Protein AF-A0A0C2D2D5-F1 (afdb_monomer)

Sequence (66 aa):
MESSTCLAFNVVGGSLADRAGLRNGDILDQLEGLGNLDINAVDRLLVTSRDKIELVVHRHVTNGVP

Nearest PDB structures (foldseek):
  4pqw-assembly1_A  TM=7.157E-01  e=3.092E-02  Homo sapiens
  1gq5-assembly1_A  TM=7.873E-01  e=6.367E-02  Homo sapiens
  8f0a-assembly1_D  TM=7.849E-01  e=1.944E-01  Escherichia coli K-12
  8w69-assembly1_E  TM=8.223E-01  e=2.529E-01  Escherichia coli
  8kic-assembly1_D  TM=7.894E-01  e=2.529E-01  Escherichia coli

pLDDT: mean 74.0, std 12.17, range [41.19, 87.25]

Radius of gyration: 13.09 Å; Cα contacts (8 Å, |Δi|>4): 78; chains: 1; bounding box: 34×20×37 Å

Solvent-accessible surface area (backbone atoms only — not comparable to full-atom values): 4276 Å² total; per-residue (Å²): 134,80,81,72,48,69,54,73,50,85,55,52,88,88,36,73,51,35,75,72,66,53,50,71,67,34,29,45,55,30,49,76,87,40,60,80,56,44,71,72,57,49,52,51,50,59,72,69,47,86,86,71,83,55,72,43,66,49,69,74,76,75,75,75,79,130

Foldseek 3Di:
DQPQPWDFDDDDPPDPCVVVVHDGQWTWQDKPNDGPDDVVNVVVVVVVDDDDIDTDTDHDPPPPPD

Mean predicted aligned error: 8.68 Å

Organism: NCBI:txid51022

Secondary structure (DSSP, 8-state):
-------B----TTSHHHHTT--TTEEEEEETTB-S--HHHHHHHHHH--S---EEEEE-------

Structure (mmCIF, N/CA/C/O backbone):
data_AF-A0A0C2D2D5-F1
#
_entry.id   AF-A0A0C2D2D5-F1
#
loop_
_atom_site.group_PDB
_atom_site.id
_atom_site.type_symbol
_atom_site.label_atom_id
_atom_site.label_alt_id
_atom_site.label_comp_id
_atom_site.label_asym_id
_atom_site.label_entity_id
_atom_site.label_seq_id
_atom_site.pdbx_PDB_ins_code
_atom_site.Cartn_x
_atom_site.Cartn_y
_atom_site.Cartn_z
_atom_site.occupancy
_atom_site.B_iso_or_equiv
_atom_site.auth_seq_id
_atom_site.auth_comp_id
_atom_site.auth_asym_id
_atom_site.auth_atom_id
_atom_site.pdbx_PDB_model_num
ATOM 1 N N . MET A 1 1 ? 21.540 12.386 8.117 1.00 44.34 1 MET A N 1
ATOM 2 C CA . MET A 1 1 ? 21.165 11.302 7.191 1.00 44.34 1 MET A CA 1
ATOM 3 C C . MET A 1 1 ? 19.954 10.659 7.832 1.00 44.34 1 MET A C 1
ATOM 5 O O . MET A 1 1 ? 20.102 9.783 8.670 1.00 44.34 1 MET A O 1
ATOM 9 N N . GLU A 1 2 ? 18.790 11.269 7.629 1.00 43.28 2 GLU A N 1
ATOM 10 C CA . GLU A 1 2 ? 17.547 10.780 8.224 1.00 43.28 2 GLU A CA 1
ATOM 11 C C . GLU A 1 2 ? 17.149 9.535 7.433 1.00 43.28 2 GLU A C 1
ATOM 13 O O . GLU A 1 2 ? 17.025 9.592 6.210 1.00 43.28 2 GLU A O 1
ATOM 18 N N . SER A 1 3 ? 17.084 8.385 8.107 1.00 41.19 3 SER A N 1
ATOM 19 C CA . SER A 1 3 ? 16.602 7.142 7.508 1.00 41.19 3 SER A CA 1
ATOM 20 C C . SER A 1 3 ? 15.117 7.304 7.212 1.00 41.19 3 SER A C 1
ATOM 22 O O . SER A 1 3 ? 14.283 6.993 8.054 1.00 41.19 3 SER A O 1
ATOM 24 N N . SER A 1 4 ? 14.776 7.794 6.023 1.00 52.97 4 SER A N 1
ATOM 25 C CA . SER A 1 4 ? 13.430 7.638 5.483 1.00 52.97 4 SER A CA 1
ATOM 26 C C . SER A 1 4 ? 13.170 6.138 5.359 1.00 52.97 4 SER A C 1
ATOM 28 O O . SER A 1 4 ? 13.788 5.465 4.529 1.00 52.97 4 SER A O 1
ATOM 30 N N . THR A 1 5 ? 12.332 5.584 6.235 1.00 51.28 5 THR A N 1
ATOM 31 C CA . THR A 1 5 ? 11.931 4.176 6.186 1.00 51.28 5 THR A CA 1
ATOM 32 C C . THR A 1 5 ? 11.249 3.908 4.849 1.00 51.28 5 THR A C 1
ATOM 34 O O . THR A 1 5 ? 10.092 4.245 4.628 1.00 51.28 5 THR A O 1
ATOM 37 N N . CYS A 1 6 ? 12.005 3.325 3.929 1.00 53.41 6 CYS A N 1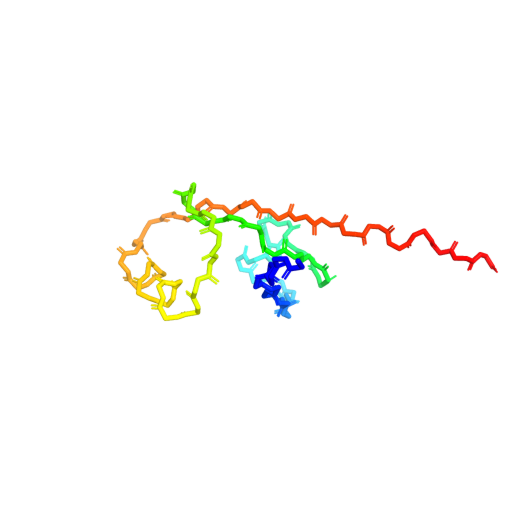
ATOM 38 C CA . CYS A 1 6 ? 11.600 3.102 2.555 1.00 53.41 6 CYS A CA 1
ATOM 39 C C . CYS A 1 6 ? 10.895 1.742 2.473 1.00 53.41 6 CYS A C 1
ATOM 41 O O . CYS A 1 6 ? 11.542 0.701 2.350 1.00 53.41 6 CYS A O 1
ATOM 43 N N . LEU A 1 7 ? 9.568 1.724 2.618 1.00 62.28 7 LEU A N 1
ATOM 44 C CA . LEU A 1 7 ? 8.780 0.508 2.414 1.00 62.28 7 LEU A CA 1
ATOM 45 C C . LEU A 1 7 ? 8.598 0.288 0.909 1.00 62.28 7 LEU A C 1
ATOM 47 O O . LEU A 1 7 ? 7.832 0.996 0.260 1.00 62.28 7 LEU A O 1
ATOM 51 N N . ALA A 1 8 ? 9.328 -0.682 0.359 1.00 58.50 8 ALA A N 1
ATOM 52 C CA . ALA A 1 8 ? 9.174 -1.114 -1.024 1.00 58.50 8 ALA A CA 1
ATOM 53 C C . ALA A 1 8 ? 8.050 -2.154 -1.119 1.00 58.50 8 ALA A C 1
ATOM 55 O O . ALA A 1 8 ? 8.146 -3.244 -0.551 1.00 58.50 8 ALA A O 1
ATOM 56 N N . PHE A 1 9 ? 6.987 -1.827 -1.851 1.00 72.62 9 PHE A N 1
ATOM 57 C CA . PHE A 1 9 ? 5.868 -2.741 -2.068 1.00 72.62 9 PHE A CA 1
ATOM 58 C C . PHE A 1 9 ? 6.053 -3.565 -3.340 1.00 72.62 9 PHE A C 1
ATOM 60 O O . PHE A 1 9 ? 6.432 -3.038 -4.386 1.00 72.62 9 PHE A O 1
ATOM 67 N N . ASN A 1 10 ? 5.710 -4.853 -3.256 1.00 79.00 10 ASN A N 1
ATOM 68 C CA . ASN A 1 10 ? 5.410 -5.656 -4.434 1.00 79.00 10 ASN A CA 1
ATOM 69 C C . ASN A 1 10 ? 3.909 -5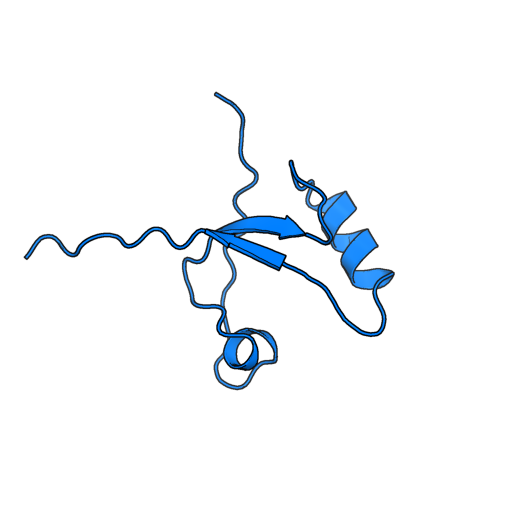.542 -4.729 1.00 79.00 10 ASN A C 1
ATOM 71 O O . ASN A 1 10 ? 3.079 -6.108 -4.015 1.00 79.00 10 ASN A O 1
ATOM 75 N N . VAL A 1 11 ? 3.561 -4.793 -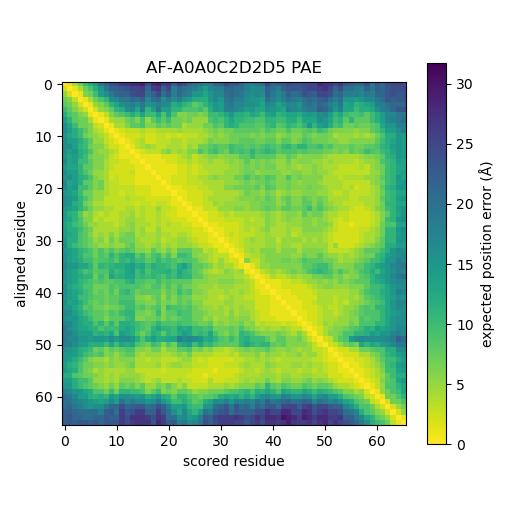5.769 1.00 80.81 11 VAL A N 1
ATOM 76 C CA . VAL A 1 11 ? 2.189 -4.617 -6.235 1.00 80.81 11 VAL A CA 1
ATOM 77 C C . VAL A 1 11 ? 1.809 -5.807 -7.106 1.00 80.81 11 VAL A C 1
ATOM 79 O O . VAL A 1 11 ? 2.338 -6.007 -8.200 1.00 80.81 11 VAL A O 1
ATOM 82 N N . VAL A 1 12 ? 0.864 -6.605 -6.613 1.00 84.62 12 VAL A N 1
ATOM 83 C CA . VAL A 1 12 ? 0.284 -7.724 -7.362 1.00 84.62 12 VAL A CA 1
ATOM 84 C C . VAL A 1 12 ? -0.789 -7.185 -8.310 1.00 84.62 12 VAL A C 1
ATOM 86 O O . VAL A 1 12 ? -1.694 -6.472 -7.871 1.00 84.62 12 VAL A O 1
ATOM 89 N N . GLY A 1 13 ? -0.716 -7.533 -9.596 1.00 83.12 13 GLY A N 1
ATOM 90 C CA . GLY A 1 13 ? -1.713 -7.117 -10.588 1.00 83.12 13 GLY A CA 1
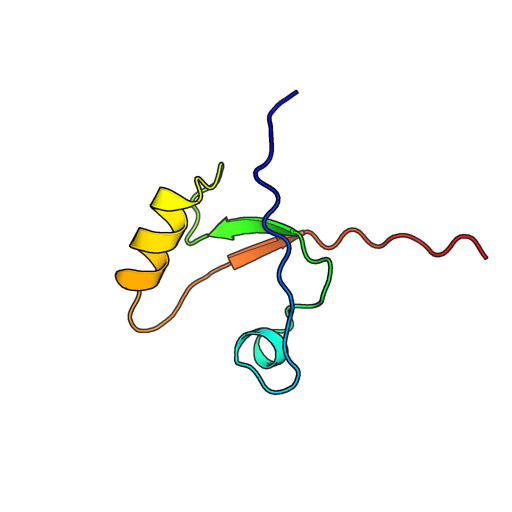ATOM 91 C C . GLY A 1 13 ? -3.130 -7.558 -10.201 1.00 83.12 13 GLY A C 1
ATOM 92 O O . GLY A 1 13 ? -3.343 -8.697 -9.786 1.00 83.12 13 GLY A O 1
ATOM 93 N N . GLY A 1 14 ? -4.096 -6.646 -10.295 1.00 83.00 14 GLY A N 1
ATOM 94 C CA . GLY A 1 14 ? -5.485 -6.856 -9.877 1.00 83.00 14 GLY A CA 1
ATOM 95 C C . GLY A 1 14 ? -5.757 -6.668 -8.378 1.00 83.00 14 GLY A C 1
ATOM 96 O O . GLY A 1 14 ? -6.921 -6.728 -7.974 1.00 83.00 14 GLY A O 1
ATOM 97 N N . SER A 1 15 ? -4.729 -6.413 -7.559 1.00 83.38 15 SER A N 1
ATOM 98 C CA . SER A 1 15 ? -4.885 -6.081 -6.136 1.00 83.38 15 SER A CA 1
ATOM 99 C C . SER A 1 15 ? -5.488 -4.686 -5.922 1.00 83.38 15 SER A C 1
ATOM 101 O O . SER A 1 15 ? -5.569 -3.866 -6.838 1.00 83.38 15 SER A O 1
ATOM 103 N N . LEU A 1 16 ? -5.888 -4.387 -4.681 1.00 82.88 16 LEU A N 1
ATOM 104 C CA . LEU A 1 16 ? -6.324 -3.038 -4.303 1.00 82.88 16 LEU A CA 1
ATOM 105 C C . LEU A 1 16 ? -5.220 -1.997 -4.532 1.00 82.88 16 LEU A C 1
ATOM 107 O O . LEU A 1 16 ? -5.525 -0.886 -4.946 1.00 82.88 16 LEU A O 1
ATOM 111 N N . ALA A 1 17 ? -3.953 -2.373 -4.334 1.00 82.81 17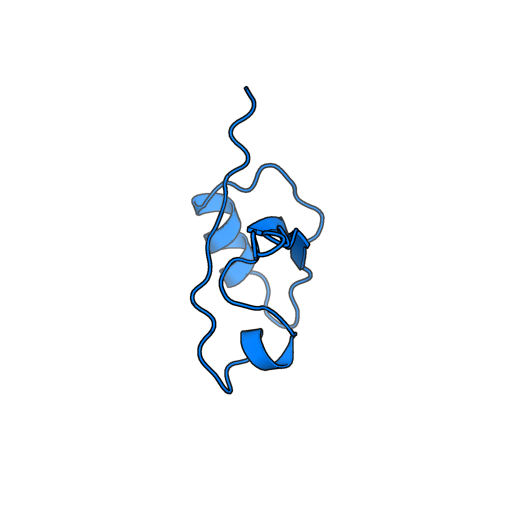 ALA A N 1
ATOM 112 C CA . ALA A 1 17 ? -2.813 -1.493 -4.566 1.00 82.81 17 ALA A CA 1
ATOM 113 C C . ALA A 1 17 ? -2.656 -1.129 -6.053 1.00 82.81 17 ALA A C 1
ATOM 115 O O . ALA A 1 17 ? -2.483 0.042 -6.381 1.00 82.81 17 ALA A O 1
ATOM 116 N N . ASP A 1 18 ? -2.804 -2.107 -6.951 1.00 85.50 18 ASP A N 1
ATOM 117 C CA . ASP A 1 18 ? -2.773 -1.884 -8.404 1.00 85.50 18 ASP A CA 1
ATOM 118 C C . ASP A 1 18 ? -3.918 -0.959 -8.850 1.00 85.50 18 ASP A C 1
ATOM 120 O O . ASP A 1 18 ? -3.714 0.021 -9.565 1.00 85.50 18 ASP A O 1
ATOM 124 N N . ARG A 1 19 ? -5.128 -1.188 -8.321 1.00 87.25 19 ARG A N 1
ATOM 125 C CA . ARG A 1 19 ? -6.298 -0.327 -8.580 1.00 87.25 19 ARG A CA 1
ATOM 126 C C . ARG A 1 19 ? -6.161 1.075 -7.989 1.00 87.25 19 ARG A C 1
ATOM 128 O O . ARG A 1 19 ? -6.714 2.015 -8.551 1.00 87.25 19 ARG A O 1
ATOM 135 N N . ALA A 1 20 ? -5.429 1.216 -6.886 1.00 84.19 20 ALA A N 1
ATOM 136 C CA . ALA A 1 20 ? -5.073 2.505 -6.301 1.00 84.19 20 ALA A CA 1
ATOM 137 C C . ALA A 1 20 ? -3.972 3.235 -7.097 1.00 84.19 20 ALA A C 1
ATOM 139 O O . ALA A 1 20 ? -3.693 4.400 -6.826 1.00 84.19 20 ALA A O 1
ATOM 140 N N . GLY A 1 21 ? -3.355 2.581 -8.089 1.00 86.44 21 GLY A N 1
ATOM 141 C CA . GLY A 1 21 ? -2.311 3.164 -8.931 1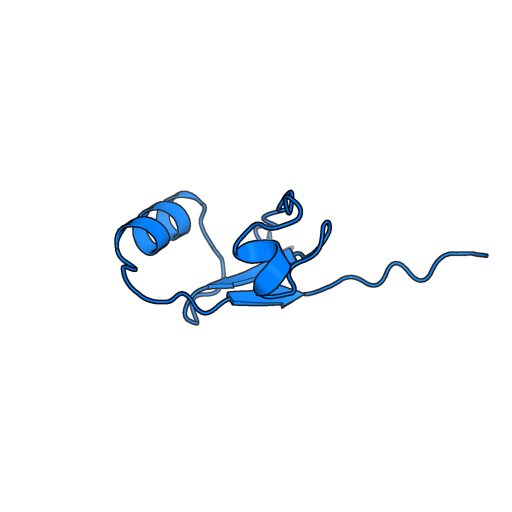.00 86.44 21 GLY A CA 1
ATOM 142 C C . GLY A 1 21 ? -0.898 3.072 -8.348 1.00 86.44 21 GLY A C 1
ATOM 143 O O . GLY A 1 21 ? 0.022 3.697 -8.897 1.00 86.44 21 GLY A O 1
ATOM 144 N N . LEU A 1 22 ? -0.717 2.290 -7.275 1.00 85.31 22 LEU A N 1
ATOM 145 C CA . LEU A 1 22 ? 0.603 1.935 -6.760 1.00 85.31 22 LEU A CA 1
ATOM 146 C C . LEU A 1 22 ? 1.339 1.093 -7.799 1.00 85.31 22 LEU A C 1
ATOM 148 O O . LEU A 1 22 ? 0.758 0.265 -8.499 1.00 85.31 22 LEU A O 1
ATOM 152 N N . ARG A 1 23 ? 2.645 1.298 -7.891 1.00 84.06 23 ARG A N 1
ATOM 153 C CA . ARG A 1 23 ? 3.535 0.566 -8.785 1.00 84.06 23 ARG A CA 1
ATOM 154 C C . ARG A 1 23 ? 4.735 0.042 -8.018 1.00 84.06 23 ARG A C 1
ATOM 156 O O . ARG A 1 23 ? 5.152 0.599 -7.007 1.00 84.06 23 ARG A O 1
ATOM 163 N N . ASN A 1 24 ? 5.319 -1.025 -8.550 1.00 82.19 24 ASN A N 1
ATOM 164 C CA . ASN A 1 24 ? 6.586 -1.538 -8.048 1.00 82.19 24 ASN A CA 1
ATOM 165 C C . ASN A 1 24 ? 7.657 -0.443 -8.113 1.00 82.19 24 ASN A C 1
ATOM 167 O O . ASN A 1 24 ? 7.859 0.163 -9.165 1.00 82.19 24 ASN A O 1
ATOM 171 N N . GLY A 1 25 ? 8.328 -0.211 -6.985 1.00 79.19 25 GLY A N 1
ATOM 172 C CA . GLY A 1 25 ? 9.325 0.851 -6.836 1.00 79.19 25 GLY A CA 1
ATOM 173 C C . GLY A 1 25 ? 8.778 2.186 -6.324 1.00 79.19 25 GLY A C 1
ATOM 174 O O . GLY A 1 25 ? 9.564 3.116 -6.152 1.00 79.19 25 GLY A O 1
ATOM 175 N N . ASP A 1 26 ? 7.475 2.294 -6.050 1.00 82.69 26 ASP A N 1
ATOM 176 C CA . ASP A 1 26 ? 6.952 3.411 -5.261 1.00 82.69 26 ASP A CA 1
ATOM 177 C C . ASP A 1 26 ? 7.464 3.327 -3.818 1.00 82.69 26 ASP A C 1
ATOM 179 O O . ASP A 1 26 ? 7.470 2.257 -3.205 1.00 82.69 26 ASP A O 1
ATOM 183 N N . ILE A 1 27 ? 7.894 4.473 -3.290 1.00 80.69 27 ILE A N 1
ATOM 184 C CA . ILE A 1 27 ? 8.410 4.618 -1.930 1.00 80.69 27 ILE A CA 1
ATOM 185 C C . ILE A 1 27 ? 7.333 5.275 -1.077 1.00 80.69 27 ILE A C 1
ATOM 187 O O . ILE A 1 27 ? 6.860 6.354 -1.427 1.00 80.69 27 ILE A O 1
ATOM 191 N N . LEU A 1 28 ? 6.954 4.660 0.042 1.00 78.88 28 LEU A N 1
ATOM 192 C CA . LEU A 1 28 ? 6.034 5.290 0.989 1.00 78.88 28 LEU A CA 1
ATOM 193 C C . LEU A 1 28 ? 6.743 6.375 1.802 1.00 78.88 28 LEU A C 1
ATOM 195 O O . LEU A 1 28 ? 7.741 6.089 2.457 1.00 78.88 28 LEU A O 1
ATOM 199 N N . ASP A 1 29 ? 6.200 7.589 1.788 1.00 80.31 29 ASP A N 1
ATOM 200 C CA . ASP A 1 29 ? 6.696 8.716 2.587 1.00 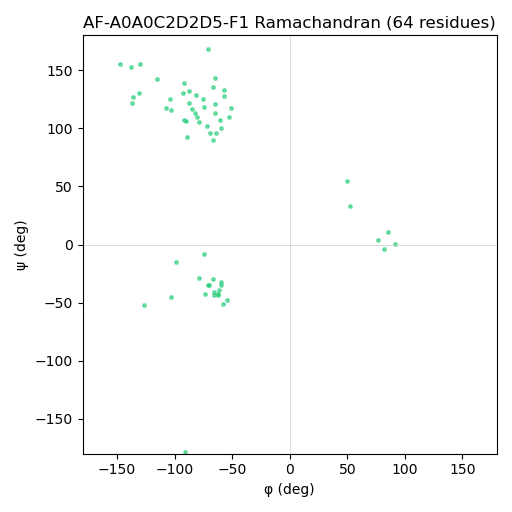80.31 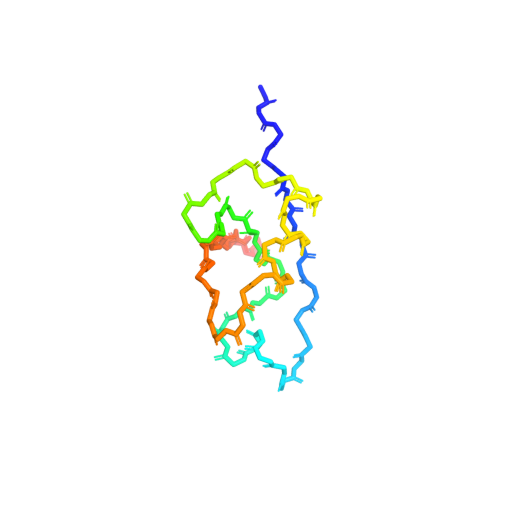29 ASP A CA 1
ATOM 201 C C . ASP A 1 29 ? 5.801 8.968 3.805 1.00 80.31 29 ASP A C 1
ATOM 203 O O . ASP A 1 29 ? 6.290 9.101 4.929 1.00 80.31 29 ASP A O 1
ATOM 207 N N . GLN A 1 30 ? 4.479 8.958 3.599 1.00 83.88 30 GLN A N 1
ATOM 208 C CA . GLN A 1 30 ? 3.496 9.177 4.663 1.00 83.88 30 GLN A CA 1
ATOM 209 C C . GLN A 1 30 ? 2.304 8.228 4.559 1.00 83.88 30 GLN A C 1
ATOM 211 O O . GLN A 1 30 ? 1.920 7.787 3.474 1.00 83.88 30 GLN A O 1
ATOM 216 N N . LEU A 1 31 ? 1.687 7.960 5.708 1.00 83.31 31 LEU A N 1
ATOM 217 C CA . LEU A 1 31 ? 0.485 7.142 5.844 1.00 83.31 31 LEU A CA 1
ATOM 218 C C . LEU A 1 31 ? -0.474 7.835 6.819 1.00 83.31 31 LEU A C 1
ATOM 220 O O . LEU A 1 31 ? -0.087 8.124 7.946 1.00 83.31 31 LEU A O 1
ATOM 224 N N . GLU A 1 32 ? -1.696 8.148 6.379 1.00 82.69 32 GLU A N 1
ATOM 225 C CA . GLU A 1 32 ? -2.697 8.920 7.144 1.00 82.69 32 GLU A CA 1
ATOM 226 C C . GLU A 1 32 ? -2.151 10.265 7.684 1.00 82.69 32 GLU A C 1
ATOM 228 O O . GLU A 1 32 ? -2.501 10.717 8.773 1.00 82.69 32 GLU A O 1
ATOM 233 N N . GLY A 1 33 ? -1.232 10.901 6.946 1.00 80.19 33 GLY A N 1
ATOM 234 C CA . GLY A 1 33 ? -0.558 12.139 7.366 1.00 80.19 33 GLY A CA 1
ATOM 235 C C . GLY A 1 33 ? 0.545 1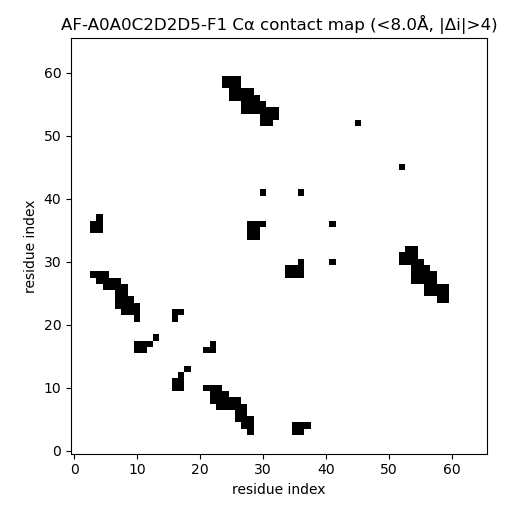1.954 8.418 1.00 80.19 33 GLY A C 1
ATOM 236 O O . GLY A 1 33 ? 1.131 12.938 8.870 1.00 80.19 33 GLY A O 1
ATOM 237 N N . LEU A 1 34 ? 0.860 10.713 8.803 1.00 78.88 34 LEU A N 1
ATOM 238 C CA . LEU A 1 34 ? 2.013 10.387 9.638 1.00 78.88 34 LEU A CA 1
ATOM 239 C C . LEU A 1 34 ? 3.243 10.175 8.751 1.00 78.88 34 LEU A C 1
ATOM 241 O O . LEU A 1 34 ? 3.236 9.315 7.872 1.00 78.88 34 LEU A O 1
ATOM 245 N N . GLY A 1 35 ? 4.296 10.957 8.986 1.00 73.69 35 GLY A N 1
ATOM 246 C CA . GLY A 1 35 ? 5.631 10.730 8.424 1.00 73.69 35 GLY A CA 1
ATOM 247 C C . GLY A 1 35 ? 6.505 9.867 9.338 1.00 73.69 35 GLY A C 1
ATOM 248 O O . GLY A 1 35 ? 6.067 9.448 10.410 1.00 73.69 35 GLY A O 1
ATOM 249 N N . ASN A 1 36 ? 7.756 9.628 8.925 1.00 70.88 36 ASN A N 1
ATOM 250 C CA . ASN A 1 36 ? 8.740 8.823 9.665 1.00 70.88 36 ASN A CA 1
ATOM 251 C C . ASN A 1 36 ? 8.165 7.463 10.102 1.00 70.88 36 ASN A C 1
ATOM 253 O O . ASN A 1 36 ? 8.112 7.117 11.283 1.00 70.88 36 ASN A O 1
ATOM 257 N N . LEU A 1 37 ? 7.655 6.737 9.111 1.00 71.50 37 LEU A N 1
ATOM 258 C CA . LEU A 1 37 ? 6.876 5.528 9.307 1.00 71.50 37 LEU A CA 1
ATOM 259 C C . LEU A 1 37 ? 7.721 4.419 9.934 1.00 71.50 37 LEU A C 1
ATOM 261 O O . LEU A 1 37 ? 8.643 3.881 9.323 1.00 71.50 37 LEU A O 1
ATOM 265 N N . ASP A 1 38 ? 7.374 4.056 11.163 1.00 74.31 38 ASP A N 1
ATOM 266 C CA . ASP A 1 38 ? 7.916 2.894 11.855 1.00 74.31 38 ASP A CA 1
ATOM 267 C C . ASP A 1 38 ? 7.082 1.664 11.493 1.00 74.31 38 ASP A C 1
ATOM 269 O O . ASP A 1 38 ? 5.853 1.705 11.575 1.00 74.31 38 ASP A O 1
ATOM 273 N N . ILE A 1 39 ? 7.709 0.545 11.124 1.00 73.12 39 ILE A N 1
ATOM 274 C CA . ILE A 1 39 ? 6.973 -0.619 10.596 1.00 73.12 39 ILE A CA 1
ATOM 275 C C . ILE A 1 39 ? 5.945 -1.174 11.598 1.00 73.12 39 ILE A C 1
ATOM 277 O O . ILE A 1 39 ? 4.864 -1.608 11.213 1.00 73.12 39 ILE A O 1
ATOM 281 N N . ASN A 1 40 ? 6.244 -1.071 12.897 1.00 78.75 40 ASN A N 1
ATOM 282 C CA . ASN A 1 40 ? 5.337 -1.450 13.983 1.00 78.75 40 ASN A CA 1
ATOM 283 C C . ASN A 1 40 ? 4.146 -0.490 14.121 1.00 78.75 40 ASN A C 1
ATOM 285 O O . ASN A 1 40 ? 3.052 -0.904 14.502 1.00 78.75 40 ASN A O 1
ATOM 289 N N . ALA A 1 41 ? 4.361 0.801 13.858 1.00 74.31 41 ALA A N 1
ATOM 290 C CA . ALA A 1 41 ? 3.301 1.801 13.885 1.00 74.31 41 ALA A CA 1
ATOM 291 C C . ALA A 1 41 ? 2.394 1.651 12.659 1.00 74.31 41 ALA A C 1
ATOM 293 O O . ALA A 1 41 ? 1.175 1.667 12.802 1.00 74.31 41 ALA A O 1
ATOM 294 N N . VAL A 1 42 ? 2.993 1.420 11.486 1.00 76.50 42 VAL A N 1
ATOM 295 C CA . VAL A 1 42 ? 2.289 1.134 10.231 1.00 76.50 42 VAL A CA 1
ATOM 296 C C . VAL A 1 42 ? 1.407 -0.101 10.374 1.00 76.50 42 VAL A C 1
ATOM 298 O O . VAL A 1 42 ? 0.219 -0.007 10.098 1.00 76.50 42 VAL A O 1
ATOM 301 N N . ASP A 1 43 ? 1.941 -1.222 10.867 1.00 80.62 43 ASP A N 1
ATOM 302 C CA . ASP A 1 43 ? 1.172 -2.459 11.064 1.00 80.62 43 ASP A CA 1
ATOM 303 C C . ASP A 1 43 ? -0.079 -2.228 11.926 1.00 80.62 43 ASP A C 1
ATOM 305 O O . ASP A 1 43 ? -1.196 -2.561 11.527 1.00 80.62 43 ASP A O 1
ATOM 309 N N . ARG A 1 44 ? 0.075 -1.536 13.063 1.00 78.19 44 ARG A N 1
ATOM 310 C CA . ARG A 1 44 ? -1.065 -1.182 13.920 1.00 78.19 44 ARG A CA 1
ATOM 311 C C . ARG A 1 44 ? -2.062 -0.278 13.212 1.00 78.19 44 ARG A C 1
ATOM 313 O O . ARG A 1 44 ? -3.262 -0.503 13.352 1.00 78.19 44 ARG A O 1
ATOM 320 N N . LEU A 1 45 ? -1.589 0.724 12.469 1.00 76.00 45 LEU A N 1
ATOM 321 C CA . LEU A 1 45 ? -2.472 1.661 11.784 1.00 76.00 45 LEU A CA 1
ATOM 322 C C . LEU A 1 45 ? -3.291 0.964 10.694 1.00 76.00 45 LEU A C 1
ATOM 324 O O . LEU A 1 45 ? -4.493 1.211 10.572 1.00 76.00 45 LEU A O 1
ATOM 328 N N . LEU A 1 46 ? -2.658 0.051 9.954 1.00 76.38 46 LEU A N 1
ATOM 329 C CA . LEU A 1 46 ? -3.307 -0.795 8.956 1.00 76.38 46 LEU A CA 1
ATOM 330 C C . LEU A 1 46 ? -4.383 -1.687 9.595 1.00 76.38 46 LEU A C 1
ATOM 332 O O . LEU A 1 46 ? -5.458 -1.840 9.027 1.00 76.38 46 LEU A O 1
ATOM 336 N N . VAL A 1 47 ? -4.134 -2.231 10.792 1.00 77.38 47 VAL A N 1
ATOM 337 C CA . VAL A 1 47 ? -5.115 -3.052 11.529 1.00 77.38 47 VAL A CA 1
ATOM 338 C C . VAL A 1 47 ? -6.281 -2.217 12.072 1.00 77.38 47 VAL A C 1
ATOM 340 O O . VAL A 1 47 ? -7.416 -2.697 12.137 1.00 77.38 47 VAL A O 1
ATOM 343 N N . THR A 1 48 ? -6.034 -0.971 12.482 1.00 74.38 48 THR A N 1
ATOM 344 C CA . THR A 1 48 ? -7.091 -0.086 13.000 1.00 74.38 48 THR A CA 1
ATOM 345 C C . THR A 1 48 ? -7.942 0.548 11.905 1.00 74.38 48 THR A C 1
ATOM 347 O O . THR A 1 48 ? -9.116 0.840 12.141 1.00 74.38 48 THR A O 1
ATOM 350 N N . SER A 1 49 ? -7.377 0.750 10.717 1.00 70.12 49 SER A N 1
ATOM 351 C CA . SER A 1 49 ? -8.059 1.394 9.597 1.00 70.12 49 SER A CA 1
ATOM 352 C C . SER A 1 49 ? -8.972 0.393 8.894 1.00 70.12 49 SER A C 1
ATOM 354 O O . SER A 1 49 ? -8.513 -0.555 8.267 1.00 70.12 49 SER A O 1
ATOM 356 N N . ARG A 1 50 ? -10.289 0.573 9.030 1.00 67.12 50 ARG A N 1
ATOM 357 C CA . ARG A 1 50 ? -11.287 -0.413 8.571 1.00 67.12 50 ARG A CA 1
ATOM 358 C C . ARG A 1 50 ? -11.919 -0.119 7.215 1.00 67.12 50 ARG A C 1
ATOM 360 O O . ARG A 1 50 ? -12.544 -1.013 6.660 1.00 67.12 50 ARG A O 1
ATOM 367 N N . ASP A 1 51 ? -11.772 1.101 6.708 1.00 77.75 51 ASP A N 1
ATOM 368 C CA . ASP A 1 51 ? -12.572 1.577 5.570 1.00 77.75 51 ASP A CA 1
ATOM 369 C C . ASP A 1 51 ? -11.704 2.119 4.428 1.00 77.75 51 ASP A C 1
ATOM 371 O O . ASP A 1 51 ? -11.805 1.671 3.287 1.00 77.75 51 ASP A O 1
ATOM 375 N N . LYS A 1 52 ? -10.787 3.040 4.741 1.00 78.12 52 LYS A N 1
ATOM 376 C CA . LYS A 1 52 ? -9.845 3.633 3.788 1.00 78.12 52 LYS A CA 1
ATOM 377 C C . LYS A 1 52 ? -8.526 3.971 4.477 1.00 78.12 52 LYS A C 1
ATOM 379 O O . LYS A 1 52 ? -8.512 4.168 5.689 1.00 78.12 52 LYS A O 1
ATOM 384 N N . ILE A 1 53 ? -7.455 4.027 3.689 1.00 81.25 53 ILE A N 1
ATOM 385 C CA . ILE A 1 53 ? -6.123 4.456 4.121 1.00 81.25 53 ILE A CA 1
ATOM 386 C C . ILE A 1 53 ? -5.563 5.374 3.039 1.00 81.25 53 ILE A C 1
ATOM 388 O O . ILE A 1 53 ? -5.535 5.009 1.863 1.00 81.25 53 ILE A O 1
ATOM 392 N N . GLU A 1 54 ? -5.138 6.561 3.437 1.00 85.00 54 GLU A N 1
ATOM 393 C CA . GLU A 1 54 ? -4.483 7.561 2.612 1.00 85.00 54 GLU A CA 1
ATOM 394 C C . GLU A 1 54 ? -2.967 7.384 2.710 1.00 85.00 54 GLU A C 1
ATOM 396 O O . GLU A 1 54 ? -2.386 7.251 3.788 1.00 85.00 54 GLU A O 1
ATOM 401 N N . LEU A 1 55 ? -2.318 7.343 1.552 1.00 83.88 55 LEU A N 1
ATOM 402 C CA . LEU A 1 55 ? -0.902 7.024 1.411 1.00 83.88 55 LEU A CA 1
ATOM 403 C C . LEU A 1 55 ? -0.268 8.088 0.519 1.00 83.88 55 LEU A C 1
ATOM 405 O O . LEU A 1 55 ? -0.770 8.356 -0.574 1.00 83.88 55 LEU A O 1
ATOM 409 N N . VAL A 1 56 ? 0.848 8.663 0.960 1.00 85.38 56 VAL A N 1
ATOM 410 C CA . VAL A 1 56 ? 1.680 9.536 0.128 1.00 85.38 56 VAL A CA 1
ATOM 411 C C . VAL A 1 56 ? 2.888 8.733 -0.313 1.00 85.38 56 VAL A C 1
ATOM 413 O O . VAL A 1 56 ? 3.705 8.314 0.509 1.00 85.38 56 VAL A O 1
ATOM 416 N N . VAL A 1 57 ? 2.989 8.513 -1.622 1.00 84.06 57 VAL A N 1
ATOM 417 C CA . VAL A 1 57 ? 4.104 7.787 -2.226 1.00 84.06 57 VAL A CA 1
ATOM 418 C C . VAL A 1 57 ? 4.928 8.686 -3.132 1.00 84.06 57 VAL A C 1
ATOM 420 O O . VAL A 1 57 ? 4.405 9.522 -3.869 1.00 84.06 57 VAL A O 1
ATOM 423 N N . HIS A 1 58 ? 6.234 8.470 -3.102 1.00 85.50 58 HIS A N 1
ATOM 424 C CA . HIS A 1 58 ? 7.204 9.115 -3.961 1.00 85.50 58 HIS A CA 1
ATOM 425 C C . HIS A 1 58 ? 7.695 8.102 -4.986 1.00 85.50 58 HIS A C 1
ATOM 427 O O . HIS A 1 58 ? 8.316 7.090 -4.655 1.00 85.50 58 HIS A O 1
ATOM 433 N N . ARG A 1 59 ? 7.427 8.389 -6.259 1.00 80.44 59 ARG A N 1
ATOM 434 C CA . ARG A 1 59 ? 7.947 7.599 -7.370 1.00 80.44 59 ARG A CA 1
ATOM 435 C C . ARG A 1 59 ? 9.262 8.200 -7.828 1.00 80.44 59 ARG A C 1
ATOM 437 O O . ARG A 1 59 ? 9.272 9.241 -8.486 1.00 80.44 59 ARG A O 1
ATOM 444 N N . HIS A 1 60 ? 10.368 7.529 -7.528 1.00 71.69 60 HIS A N 1
ATOM 445 C CA . HIS A 1 60 ? 11.620 7.849 -8.196 1.00 71.69 60 HIS A CA 1
ATOM 446 C C . HIS A 1 60 ? 11.531 7.360 -9.638 1.00 71.69 60 HIS A C 1
ATOM 448 O O . HIS A 1 60 ? 11.659 6.172 -9.925 1.00 71.69 60 HIS A O 1
ATOM 454 N N . VAL A 1 61 ? 11.290 8.292 -10.558 1.00 64.50 61 VAL A N 1
ATOM 455 C CA . VAL A 1 61 ? 11.478 8.030 -11.981 1.00 64.50 61 VAL A CA 1
ATOM 456 C C . VAL A 1 61 ? 12.982 7.895 -12.172 1.00 64.50 61 VAL A C 1
ATOM 458 O O . VAL A 1 61 ? 13.703 8.889 -12.261 1.00 64.50 61 VAL A O 1
ATOM 461 N N . THR A 1 62 ? 13.489 6.664 -12.165 1.00 57.41 62 THR A N 1
ATOM 462 C CA . THR A 1 62 ? 14.802 6.401 -12.735 1.00 57.41 62 THR A CA 1
ATOM 463 C C . THR A 1 62 ? 14.657 6.720 -14.214 1.00 57.41 62 THR A C 1
ATOM 465 O O . THR A 1 62 ? 14.110 5.938 -14.988 1.00 57.41 62 THR A O 1
ATOM 468 N N . ASN A 1 63 ? 15.036 7.942 -14.597 1.00 52.06 63 ASN A N 1
ATOM 469 C CA . ASN A 1 63 ? 15.184 8.297 -15.997 1.00 52.06 63 ASN A CA 1
ATOM 470 C C . ASN A 1 63 ? 16.105 7.234 -16.586 1.00 52.06 63 ASN A C 1
ATOM 472 O O . ASN A 1 63 ? 17.270 7.152 -16.191 1.00 52.06 63 ASN A O 1
ATOM 476 N N . GLY A 1 64 ? 15.540 6.366 -17.428 1.00 48.75 64 GLY A N 1
ATOM 477 C CA . GLY A 1 64 ? 16.298 5.353 -18.135 1.00 48.75 64 GLY A CA 1
ATOM 478 C C . GLY A 1 64 ? 17.467 6.055 -18.800 1.00 48.75 64 GLY A C 1
ATOM 479 O O . GLY A 1 64 ? 17.269 6.969 -19.600 1.00 48.75 64 GLY A O 1
ATOM 480 N N . VAL A 1 65 ? 18.676 5.688 -18.392 1.00 55.06 65 VAL A N 1
ATOM 481 C CA . VAL A 1 65 ? 19.857 6.027 -19.171 1.00 55.06 65 VAL A CA 1
ATOM 482 C C . VAL A 1 65 ? 19.674 5.258 -20.487 1.00 55.06 65 VAL A C 1
ATOM 484 O O . VAL A 1 65 ? 19.432 4.050 -20.405 1.00 55.06 65 VAL A O 1
ATOM 487 N N . PRO A 1 66 ? 19.636 5.941 -21.645 1.00 54.66 66 PRO A N 1
ATOM 488 C CA . PRO A 1 66 ? 19.377 5.304 -22.935 1.00 54.66 66 PRO A CA 1
ATOM 489 C C . PRO A 1 66 ? 20.423 4.245 -23.295 1.00 54.66 66 PRO A C 1
ATOM 491 O O . PRO A 1 66 ? 21.580 4.363 -22.826 1.00 54.66 66 PRO A O 1
#

InterPro domains:
  IPR036034 PDZ superfamily [G3DSA:2.30.42.10] (9-63)
  IPR036034 PDZ superfamily [SSF50156] (7-60)